Protein AF-A0A1G3BS64-F1 (afdb_monomer_lite)

Secondary structure (DSSP, 8-state):
------SS-HHHHHHHHHHHHHHTTPPP-HHHHHHHHHHHHHHHHHHHHHHGGGS-------------

Foldseek 3Di:
DPPPPDPDDLVVLLVVVCVVCVVVVHDDDPVVSVVVVVVVVVVVVVVCVVCVVVPPPPPPPPPPDDDD

Radius of gyration: 21.14 Å; chains: 1; bounding box: 38×18×69 Å

pLDDT: mean 83.71, std 17.8, range [45.41, 98.19]

Structure (mmCIF, N/CA/C/O backbone):
data_AF-A0A1G3BS64-F1
#
_entry.id   AF-A0A1G3BS64-F1
#
loop_
_atom_site.group_PDB
_atom_site.id
_atom_site.type_symbol
_atom_site.label_atom_id
_atom_site.label_alt_id
_atom_site.label_comp_id
_atom_site.label_asym_id
_atom_site.label_entity_id
_atom_site.label_seq_id
_atom_site.pdbx_PDB_ins_code
_atom_site.Cartn_x
_atom_site.Cartn_y
_atom_site.Cartn_z
_atom_site.occupancy
_atom_site.B_iso_or_equiv
_atom_site.auth_seq_id
_atom_site.auth_comp_id
_atom_site.auth_asym_id
_atom_site.auth_atom_id
_atom_site.pdbx_PDB_model_num
ATOM 1 N N . MET A 1 1 ? -8.605 -5.761 -26.740 1.00 45.41 1 MET A N 1
ATOM 2 C CA . MET A 1 1 ? -7.898 -4.794 -25.871 1.00 45.41 1 MET A CA 1
ATOM 3 C C . MET A 1 1 ? -7.331 -5.585 -24.705 1.00 45.41 1 MET A C 1
ATOM 5 O O . MET A 1 1 ? -8.108 -6.266 -24.049 1.00 45.41 1 MET A O 1
ATOM 9 N N . LYS A 1 2 ? -6.005 -5.616 -24.506 1.00 51.66 2 LYS A N 1
ATOM 10 C CA . LYS A 1 2 ? -5.439 -6.264 -23.311 1.00 51.66 2 LYS A CA 1
ATOM 11 C C . LYS A 1 2 ? -5.897 -5.442 -22.106 1.00 51.66 2 LYS A C 1
ATOM 13 O O . LYS A 1 2 ? -5.762 -4.223 -22.138 1.00 51.66 2 LYS A O 1
ATOM 18 N N . ALA A 1 3 ? -6.509 -6.083 -21.113 1.00 55.59 3 ALA A N 1
ATOM 19 C CA . ALA A 1 3 ? -6.839 -5.418 -19.859 1.00 55.59 3 ALA A CA 1
ATOM 20 C C . ALA A 1 3 ? -5.566 -4.744 -19.326 1.00 55.59 3 ALA A C 1
ATOM 22 O O . ALA A 1 3 ? -4.506 -5.372 -19.351 1.00 55.59 3 ALA A O 1
ATOM 23 N N . ASN A 1 4 ? -5.655 -3.482 -18.894 1.00 61.72 4 ASN A N 1
ATOM 24 C CA . ASN A 1 4 ? -4.566 -2.836 -18.166 1.00 61.72 4 ASN A CA 1
ATOM 25 C C . ASN A 1 4 ? -4.317 -3.667 -16.905 1.00 61.72 4 ASN A C 1
ATOM 27 O O . ASN A 1 4 ? -5.066 -3.568 -15.936 1.00 61.72 4 ASN A O 1
ATOM 31 N N . GLN A 1 5 ? -3.324 -4.553 -16.959 1.00 69.88 5 GLN A N 1
ATOM 32 C CA . GLN A 1 5 ? -2.916 -5.347 -15.814 1.00 69.88 5 GLN A CA 1
ATOM 33 C C . GLN A 1 5 ? -2.235 -4.404 -14.834 1.00 69.88 5 GLN A C 1
ATOM 35 O O . GLN A 1 5 ? -1.109 -3.958 -15.044 1.00 69.88 5 GLN A O 1
ATOM 40 N N . THR A 1 6 ? -2.958 -4.062 -13.777 1.00 77.25 6 THR A N 1
ATOM 41 C CA . THR A 1 6 ? -2.403 -3.337 -12.646 1.00 77.25 6 THR A CA 1
ATOM 42 C C . THR A 1 6 ? -1.466 -4.277 -11.895 1.00 77.25 6 THR A C 1
ATOM 44 O O . THR A 1 6 ? -1.905 -5.315 -11.409 1.00 77.25 6 THR A O 1
ATOM 47 N N . LEU A 1 7 ? -0.184 -3.917 -11.799 1.00 82.12 7 LEU A N 1
ATOM 48 C CA . LEU A 1 7 ? 0.819 -4.711 -11.078 1.00 82.12 7 LEU A CA 1
ATOM 49 C C . LEU A 1 7 ? 0.556 -4.755 -9.564 1.00 82.12 7 LEU A C 1
ATOM 51 O O . LEU A 1 7 ? 0.866 -5.753 -8.924 1.00 82.12 7 LEU A O 1
ATOM 55 N N . ILE A 1 8 ? -0.007 -3.680 -8.995 1.00 84.94 8 ILE A N 1
ATOM 56 C CA . ILE A 1 8 ? -0.266 -3.536 -7.556 1.00 84.94 8 ILE A CA 1
ATOM 57 C C . ILE A 1 8 ? -1.678 -2.977 -7.332 1.00 84.94 8 ILE A C 1
ATOM 59 O O . ILE A 1 8 ? -1.970 -1.831 -7.674 1.00 84.94 8 ILE A O 1
ATOM 63 N N . SER A 1 9 ? -2.568 -3.778 -6.743 1.00 91.44 9 SER A N 1
ATOM 64 C CA . SER A 1 9 ? -3.950 -3.387 -6.438 1.00 91.44 9 SER A CA 1
ATOM 65 C C . SER A 1 9 ? -4.090 -2.875 -5.003 1.00 91.44 9 SER A C 1
ATOM 67 O O . SER A 1 9 ? -3.910 -3.626 -4.046 1.00 91.44 9 SER A O 1
ATOM 69 N N . LEU A 1 10 ? -4.522 -1.620 -4.826 1.00 93.00 10 LEU A N 1
ATOM 70 C CA . LEU A 1 10 ? -4.794 -1.052 -3.494 1.00 93.00 10 LEU A CA 1
ATOM 71 C C . LEU A 1 10 ? -5.873 -1.821 -2.718 1.00 93.00 10 LEU A C 1
ATOM 73 O O . LEU A 1 10 ? -5.860 -1.832 -1.487 1.00 93.00 10 LEU A O 1
ATOM 77 N N . LYS A 1 11 ? -6.822 -2.451 -3.424 1.00 94.62 11 LYS A N 1
ATOM 78 C CA . LYS A 1 11 ? -7.841 -3.296 -2.791 1.00 94.62 11 LYS A CA 1
ATOM 79 C C . LYS A 1 11 ? -7.192 -4.533 -2.173 1.00 94.62 11 LYS A C 1
ATOM 81 O O . LYS A 1 11 ? -7.425 -4.807 -1.003 1.00 94.62 11 LYS A O 1
ATOM 86 N N . GLU A 1 12 ? -6.354 -5.226 -2.939 1.00 94.75 12 GLU A N 1
ATOM 87 C CA . GLU A 1 12 ? -5.657 -6.432 -2.474 1.00 94.75 12 GLU A CA 1
ATOM 88 C C . GLU A 1 12 ? -4.673 -6.100 -1.350 1.00 94.75 12 GLU A C 1
ATOM 90 O O . GLU A 1 12 ? -4.651 -6.793 -0.337 1.00 94.75 12 GLU A O 1
ATOM 95 N N . MET A 1 13 ? -3.948 -4.981 -1.457 1.00 95.38 13 MET A N 1
ATOM 96 C CA . MET A 1 13 ? -3.088 -4.492 -0.375 1.00 95.38 13 MET A CA 1
ATOM 97 C C . MET A 1 13 ? -3.871 -4.205 0.907 1.00 95.38 13 MET A C 1
ATOM 99 O O . MET A 1 13 ? -3.394 -4.506 1.998 1.00 95.38 13 MET A O 1
ATOM 103 N N . ARG A 1 14 ? -5.072 -3.620 0.803 1.00 97.31 14 ARG A N 1
ATOM 104 C CA . ARG A 1 14 ? -5.923 -3.353 1.971 1.00 97.31 14 ARG A CA 1
ATOM 105 C C . ARG A 1 14 ? -6.388 -4.642 2.629 1.00 97.31 14 ARG A C 1
ATOM 107 O O . ARG A 1 14 ? -6.386 -4.719 3.855 1.00 97.31 14 ARG A O 1
ATOM 114 N N . ASP A 1 15 ? -6.823 -5.609 1.831 1.00 96.75 15 ASP A N 1
ATOM 115 C CA . ASP A 1 15 ? -7.299 -6.893 2.338 1.00 96.75 15 ASP A CA 1
ATOM 116 C C . ASP A 1 15 ? -6.150 -7.651 3.022 1.00 96.75 15 ASP A C 1
ATOM 118 O O . ASP A 1 15 ? -6.315 -8.107 4.151 1.00 96.75 15 ASP A O 1
ATOM 122 N N . PHE A 1 16 ? -4.954 -7.653 2.424 1.00 96.12 16 PHE A N 1
ATOM 123 C CA . PHE A 1 16 ? -3.733 -8.166 3.051 1.00 96.12 16 PHE A CA 1
ATOM 124 C C . PHE A 1 16 ? -3.403 -7.451 4.372 1.00 96.12 16 PHE A C 1
ATOM 126 O O . PHE A 1 16 ? -3.209 -8.096 5.399 1.00 96.12 16 PHE A O 1
ATOM 133 N N . TYR A 1 17 ? -3.398 -6.115 4.381 1.00 9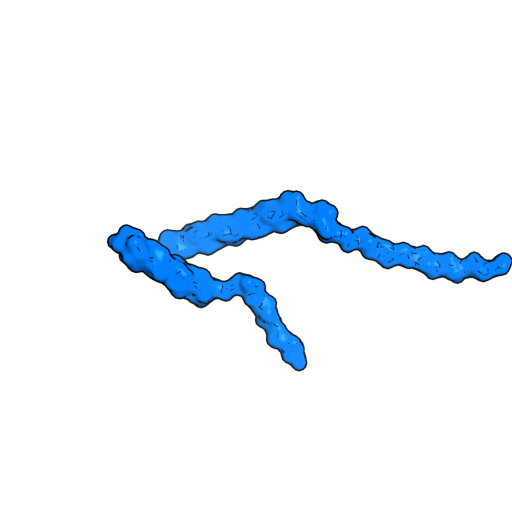7.19 17 TYR A N 1
ATOM 134 C CA . TYR A 1 17 ? -3.085 -5.334 5.581 1.00 97.19 17 TYR A CA 1
ATOM 135 C C . TYR A 1 17 ? -4.064 -5.619 6.730 1.00 97.19 17 TYR A C 1
ATOM 137 O O . TYR A 1 17 ? -3.648 -5.713 7.882 1.00 97.19 17 TYR A O 1
ATOM 145 N N . LYS A 1 18 ? -5.358 -5.800 6.430 1.00 97.69 18 LYS A N 1
ATOM 146 C CA . LYS A 1 18 ? -6.364 -6.194 7.430 1.00 97.69 18 LYS A CA 1
ATOM 147 C C . LYS A 1 18 ? -6.072 -7.560 8.040 1.00 97.69 18 LYS A C 1
ATOM 149 O O . LYS A 1 18 ? -6.137 -7.671 9.257 1.00 97.69 18 LYS A O 1
ATOM 154 N N . VAL A 1 19 ? -5.703 -8.552 7.227 1.00 98.06 19 VAL A N 1
ATOM 155 C CA . VAL A 1 19 ? -5.296 -9.874 7.734 1.00 98.06 19 VAL A CA 1
ATOM 156 C C . VAL A 1 19 ? -4.118 -9.727 8.699 1.00 98.06 19 VAL A C 1
ATOM 158 O O . VAL A 1 19 ? -4.157 -10.267 9.799 1.00 98.06 19 VAL A O 1
ATOM 161 N N . CYS A 1 20 ? -3.121 -8.905 8.358 1.00 97.50 20 CYS A N 1
ATOM 162 C CA . CYS A 1 20 ? -1.996 -8.639 9.255 1.00 97.50 20 CYS A CA 1
ATOM 163 C C . CYS A 1 20 ? -2.397 -7.913 10.551 1.00 97.50 20 CYS A C 1
ATOM 165 O O . CYS A 1 20 ? -1.764 -8.126 11.585 1.00 97.50 20 CYS A O 1
ATOM 167 N N . CYS A 1 21 ? -3.403 -7.032 10.514 1.00 97.56 21 CYS A N 1
ATOM 168 C CA . CYS A 1 21 ? -3.966 -6.431 11.724 1.00 97.56 21 CYS A CA 1
ATOM 169 C C . CYS A 1 21 ? -4.601 -7.505 12.617 1.00 97.56 21 CYS A C 1
ATOM 171 O O . CYS A 1 21 ? -4.281 -7.575 13.804 1.00 97.56 21 CYS A O 1
ATOM 173 N N . ASP A 1 22 ? -5.428 -8.375 12.033 1.00 97.62 22 ASP A N 1
ATOM 174 C CA . ASP A 1 22 ? -6.126 -9.441 12.753 1.00 97.62 22 ASP A CA 1
ATOM 175 C C . ASP A 1 22 ? -5.135 -10.428 13.397 1.00 97.62 22 ASP A C 1
ATOM 177 O O . ASP A 1 22 ? -5.249 -10.735 14.584 1.00 97.62 22 ASP A O 1
ATOM 181 N N . GLU A 1 23 ? -4.097 -10.849 12.666 1.00 98.00 23 GLU A N 1
ATOM 182 C CA . GLU A 1 23 ? -3.026 -11.726 13.171 1.00 98.00 23 GLU A CA 1
ATOM 183 C C . GLU A 1 23 ? -2.243 -11.111 14.338 1.00 98.00 23 GLU A C 1
ATOM 185 O O . GLU A 1 23 ? -1.783 -11.818 15.235 1.00 98.00 23 GLU A O 1
ATOM 190 N N . LYS A 1 24 ? -2.092 -9.784 14.344 1.00 96.56 24 LYS A N 1
ATOM 191 C CA . LYS A 1 24 ? -1.401 -9.043 15.407 1.00 96.56 24 LYS A CA 1
ATOM 192 C C . LYS A 1 24 ? -2.325 -8.636 16.555 1.00 96.56 24 LYS A C 1
ATOM 194 O O . LYS A 1 24 ? -1.854 -8.027 17.514 1.00 96.56 24 LYS A O 1
ATOM 199 N N . GLY A 1 25 ? -3.623 -8.931 16.463 1.00 97.44 25 GLY A N 1
ATOM 200 C CA . GLY A 1 25 ? -4.624 -8.480 17.429 1.00 97.44 25 GLY A CA 1
ATOM 201 C C . GLY A 1 25 ? -4.799 -6.958 17.456 1.00 97.44 25 GLY A C 1
ATOM 202 O O . GLY A 1 25 ? -5.200 -6.401 18.479 1.00 97.44 25 GLY A O 1
ATOM 203 N N . THR A 1 26 ? -4.474 -6.265 16.362 1.00 96.56 26 THR A N 1
ATOM 204 C CA . THR A 1 26 ? -4.643 -4.815 16.231 1.00 96.56 26 THR A CA 1
ATOM 205 C C . THR A 1 26 ? -5.853 -4.486 15.365 1.00 96.56 26 THR A C 1
ATOM 207 O O . THR A 1 26 ? -6.290 -5.266 14.524 1.00 96.56 26 THR A O 1
ATOM 210 N N . ARG A 1 27 ? -6.445 -3.305 15.570 1.00 97.25 27 ARG A N 1
ATOM 211 C CA . ARG A 1 27 ? -7.582 -2.851 14.762 1.00 97.25 27 ARG A CA 1
ATOM 212 C C . ARG A 1 27 ? -7.084 -2.167 13.494 1.00 97.25 27 ARG A C 1
ATOM 214 O O . ARG A 1 27 ? -6.201 -1.320 13.561 1.00 97.25 27 ARG A O 1
ATOM 221 N N . PHE A 1 28 ? -7.737 -2.441 12.366 1.00 97.62 28 PHE A N 1
ATOM 222 C CA . PHE A 1 28 ? -7.502 -1.698 11.130 1.00 97.62 28 PHE A CA 1
ATOM 223 C C . PHE A 1 28 ? -7.687 -0.183 11.322 1.00 97.62 28 PHE A C 1
ATOM 225 O O . PHE A 1 28 ? -8.748 0.283 11.754 1.00 97.62 28 PHE A O 1
ATOM 232 N N . SER A 1 29 ? -6.687 0.582 10.889 1.00 97.81 29 SER A N 1
ATOM 233 C CA . SER A 1 29 ? -6.723 2.037 10.789 1.00 97.81 29 SER A CA 1
ATOM 234 C C . SER A 1 29 ? -6.496 2.463 9.345 1.00 97.81 29 SER A C 1
ATOM 236 O O . SER A 1 29 ? -5.476 2.143 8.737 1.00 97.81 29 SER A O 1
ATOM 238 N N . LYS A 1 30 ? -7.433 3.241 8.793 1.00 97.38 30 LYS A N 1
ATOM 239 C CA . LYS A 1 30 ? -7.307 3.766 7.426 1.00 97.38 30 LYS A CA 1
ATOM 240 C C . LYS A 1 30 ? -6.060 4.643 7.269 1.00 97.38 30 LYS A C 1
ATOM 242 O O . LYS A 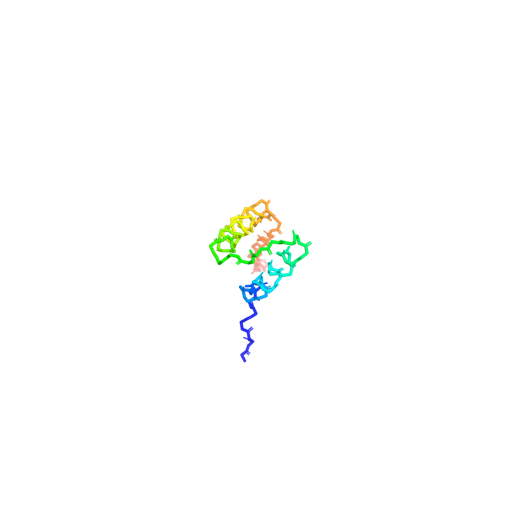1 30 ? -5.371 4.523 6.266 1.00 97.38 30 LYS A O 1
ATOM 247 N N . LYS A 1 31 ? -5.762 5.473 8.273 1.00 98.19 31 LYS A N 1
ATOM 248 C CA . LYS A 1 31 ? -4.598 6.365 8.266 1.00 98.19 31 LYS A CA 1
ATOM 249 C C . LYS A 1 31 ? -3.287 5.578 8.262 1.00 98.19 31 LYS A C 1
ATOM 251 O O . LYS A 1 31 ? -2.377 5.919 7.525 1.00 98.19 31 LYS A O 1
ATOM 256 N N . GLU A 1 32 ? -3.192 4.525 9.071 1.00 97.81 32 GLU A N 1
ATOM 257 C CA . GLU A 1 32 ? -1.979 3.696 9.118 1.00 97.81 32 GLU A CA 1
ATOM 258 C C . GLU A 1 32 ? -1.811 2.872 7.840 1.00 97.81 32 GLU A C 1
ATOM 260 O O . GLU A 1 32 ? -0.689 2.706 7.371 1.00 97.81 32 GLU A O 1
ATOM 265 N N . PHE A 1 33 ? -2.916 2.418 7.240 1.00 98.12 33 PHE A N 1
ATOM 266 C CA . PHE A 1 33 ? -2.895 1.793 5.922 1.00 98.12 33 PHE A CA 1
ATOM 267 C C . PHE A 1 33 ? -2.397 2.754 4.833 1.00 98.12 33 PHE A C 1
ATOM 269 O O . PHE A 1 33 ? -1.575 2.359 4.016 1.00 98.12 33 PHE A O 1
ATOM 276 N N . GLU A 1 34 ? -2.856 4.008 4.825 1.00 97.88 34 GLU A N 1
ATOM 277 C CA . GLU A 1 34 ? -2.368 5.030 3.886 1.00 97.88 34 GLU A CA 1
ATOM 278 C C . GLU A 1 34 ? -0.863 5.275 4.072 1.00 97.88 34 GLU A C 1
ATOM 280 O O . GLU A 1 34 ? -0.116 5.196 3.102 1.00 97.88 34 GLU A O 1
ATOM 285 N N . THR A 1 35 ? -0.388 5.419 5.316 1.00 97.69 35 THR A N 1
ATOM 286 C CA . THR A 1 35 ? 1.054 5.510 5.606 1.00 97.69 35 THR A CA 1
ATOM 287 C C . THR A 1 35 ? 1.826 4.279 5.120 1.00 97.69 35 THR A C 1
ATOM 289 O O . THR A 1 35 ? 2.925 4.406 4.587 1.00 97.69 35 THR A O 1
ATOM 292 N N . PHE A 1 36 ? 1.274 3.077 5.301 1.00 96.25 36 PHE A N 1
ATOM 293 C CA . PHE A 1 36 ? 1.887 1.840 4.819 1.00 96.25 36 PHE A CA 1
ATOM 294 C C . PHE A 1 36 ? 2.013 1.825 3.290 1.00 96.25 36 PHE A C 1
ATOM 296 O O . PHE A 1 36 ? 3.076 1.480 2.778 1.00 96.25 36 PHE A O 1
ATOM 303 N N . VAL A 1 37 ? 0.969 2.240 2.568 1.00 96.69 37 VAL A N 1
ATOM 304 C CA . VAL A 1 37 ? 0.992 2.341 1.100 1.00 96.69 37 VAL A CA 1
ATOM 305 C C . VAL A 1 37 ? 2.055 3.338 0.638 1.00 96.69 37 VAL A C 1
ATOM 307 O O . VAL A 1 37 ? 2.837 2.998 -0.248 1.00 96.69 37 VAL A O 1
ATOM 310 N N . ASP A 1 38 ? 2.143 4.509 1.272 1.00 96.31 38 ASP A N 1
ATOM 311 C CA . ASP A 1 38 ? 3.158 5.520 0.949 1.00 96.31 38 ASP A CA 1
ATOM 312 C C . ASP A 1 38 ? 4.585 4.982 1.144 1.00 96.31 38 ASP A C 1
ATOM 314 O O . ASP A 1 38 ? 5.487 5.284 0.357 1.00 96.31 38 ASP A O 1
ATOM 318 N N . CYS A 1 39 ? 4.814 4.178 2.187 1.00 96.31 39 CYS A N 1
ATOM 319 C CA . CYS A 1 39 ? 6.098 3.510 2.397 1.00 96.31 39 CYS A CA 1
ATOM 320 C C . CYS A 1 39 ? 6.381 2.482 1.294 1.00 96.31 39 CYS A C 1
ATOM 322 O O . CYS A 1 39 ? 7.454 2.518 0.696 1.00 96.31 39 CYS A O 1
ATOM 324 N N . CYS A 1 40 ? 5.413 1.617 0.973 1.00 94.94 40 CYS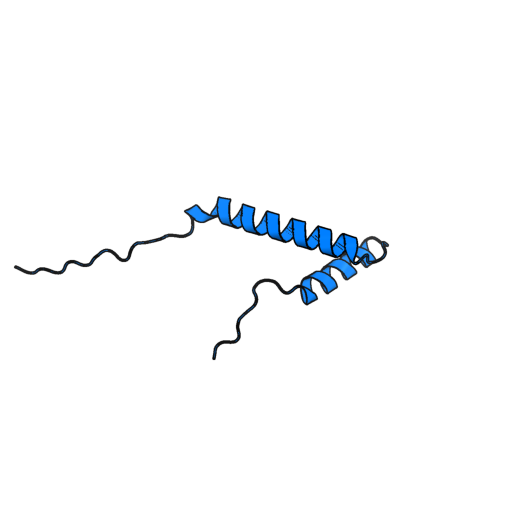 A N 1
ATOM 325 C CA . CYS A 1 40 ? 5.565 0.622 -0.089 1.00 94.94 40 CYS A CA 1
ATOM 326 C C . CYS A 1 40 ? 5.864 1.259 -1.451 1.00 94.94 40 CYS A C 1
ATOM 328 O O . CYS A 1 40 ? 6.683 0.733 -2.201 1.00 94.94 40 CYS A O 1
ATOM 330 N N . GLU A 1 41 ? 5.223 2.383 -1.779 1.00 94.62 41 GLU A N 1
ATOM 331 C CA . GLU A 1 41 ? 5.483 3.112 -3.021 1.00 94.62 41 GLU A CA 1
ATOM 332 C C . GLU A 1 41 ? 6.933 3.614 -3.082 1.00 94.62 41 GLU A C 1
ATOM 334 O O . GLU A 1 41 ? 7.623 3.425 -4.088 1.00 94.62 41 GLU A O 1
ATOM 339 N N . ARG A 1 42 ? 7.429 4.212 -1.993 1.00 95.94 42 ARG A N 1
ATOM 340 C CA . ARG A 1 42 ? 8.817 4.691 -1.909 1.00 95.94 42 ARG A CA 1
ATOM 341 C C . ARG A 1 42 ? 9.814 3.548 -2.046 1.00 95.94 42 ARG A C 1
ATOM 343 O O . ARG A 1 42 ? 10.752 3.665 -2.835 1.00 95.94 42 ARG A O 1
ATOM 350 N N . ASP A 1 43 ? 9.589 2.450 -1.330 1.00 95.00 43 ASP A N 1
ATOM 351 C CA . ASP A 1 43 ? 10.449 1.267 -1.379 1.00 95.00 43 ASP A CA 1
ATOM 352 C C . ASP A 1 43 ? 10.456 0.644 -2.778 1.00 95.00 43 ASP A C 1
ATOM 354 O O . ASP A 1 43 ? 11.512 0.266 -3.286 1.00 95.00 43 ASP A O 1
ATOM 358 N N . PHE A 1 44 ? 9.300 0.605 -3.446 1.00 93.00 44 PHE A N 1
ATOM 359 C CA . PHE A 1 44 ? 9.189 0.126 -4.819 1.00 93.00 44 PHE A CA 1
ATOM 360 C C . PHE A 1 44 ? 10.015 0.975 -5.793 1.00 93.00 44 PHE A C 1
ATOM 362 O O . PHE A 1 44 ? 10.799 0.432 -6.574 1.00 93.00 44 PHE A O 1
ATOM 369 N N . TYR A 1 45 ? 9.898 2.305 -5.739 1.00 92.44 45 TYR A N 1
ATOM 370 C CA . TYR A 1 45 ? 10.685 3.178 -6.615 1.00 92.44 45 TYR A CA 1
ATOM 371 C C . TYR A 1 45 ? 12.177 3.158 -6.293 1.00 92.44 45 TYR A C 1
ATOM 373 O O . TYR A 1 45 ? 13.001 3.263 -7.206 1.00 92.44 45 TYR A O 1
ATOM 381 N N . GLN A 1 46 ? 12.538 2.998 -5.022 1.00 95.38 46 GLN A N 1
ATOM 382 C CA . GLN A 1 46 ? 13.928 2.822 -4.627 1.00 95.38 46 GLN A CA 1
ATOM 383 C C . GLN A 1 46 ? 14.485 1.511 -5.195 1.00 95.38 46 GLN A C 1
ATOM 385 O O . GLN A 1 46 ? 15.523 1.523 -5.854 1.00 95.38 46 GLN A O 1
ATOM 390 N N . TRP A 1 47 ? 13.743 0.407 -5.059 1.00 94.19 47 TRP A N 1
ATOM 391 C CA . TRP A 1 47 ? 14.102 -0.874 -5.663 1.00 94.19 47 TRP A CA 1
ATOM 392 C C . TRP A 1 47 ? 14.251 -0.767 -7.185 1.00 94.19 47 TRP A C 1
ATOM 394 O O . TRP A 1 47 ? 15.240 -1.253 -7.734 1.00 94.19 47 TRP A O 1
ATOM 404 N N . LEU A 1 48 ? 13.325 -0.088 -7.874 1.00 91.75 48 LEU A N 1
ATOM 405 C CA . LEU A 1 48 ? 13.426 0.145 -9.318 1.00 91.75 48 LEU A CA 1
ATOM 406 C C . LEU A 1 48 ? 14.697 0.909 -9.686 1.00 91.75 48 LEU A C 1
ATOM 408 O O . LEU A 1 48 ? 15.368 0.539 -10.645 1.00 91.75 48 LEU A O 1
ATOM 412 N N . ARG A 1 49 ? 15.043 1.955 -8.931 1.00 91.75 49 ARG A N 1
ATOM 413 C CA . ARG A 1 49 ? 16.257 2.748 -9.156 1.00 91.75 49 ARG A CA 1
ATOM 414 C C . ARG A 1 49 ? 17.517 1.899 -8.995 1.00 91.75 49 ARG A C 1
ATOM 416 O O . ARG A 1 49 ? 18.383 1.931 -9.867 1.00 91.75 49 ARG A O 1
ATOM 423 N N . ASP A 1 50 ? 17.602 1.122 -7.922 1.00 93.69 50 ASP A N 1
ATOM 424 C CA . ASP A 1 50 ? 18.786 0.312 -7.609 1.00 93.69 50 ASP A CA 1
ATOM 425 C C . ASP A 1 50 ? 18.987 -0.838 -8.606 1.00 93.69 50 ASP A C 1
ATOM 427 O O . ASP A 1 50 ? 20.114 -1.261 -8.889 1.00 93.69 50 ASP A O 1
ATOM 431 N N . ASN A 1 51 ? 17.885 -1.307 -9.189 1.00 90.81 51 ASN A N 1
ATOM 432 C CA . ASN A 1 51 ? 17.872 -2.369 -10.184 1.00 90.81 51 ASN A CA 1
ATOM 433 C C . ASN A 1 51 ? 17.761 -1.847 -11.622 1.00 90.81 51 ASN A C 1
ATOM 435 O O . ASN A 1 51 ? 17.763 -2.648 -12.555 1.00 90.81 51 ASN A O 1
ATOM 439 N N . PHE A 1 52 ? 17.745 -0.526 -11.831 1.00 86.94 52 PHE A N 1
ATOM 440 C CA . PHE A 1 52 ? 17.585 0.072 -13.158 1.00 86.94 52 PHE A CA 1
ATOM 441 C C . PHE A 1 52 ? 18.676 -0.388 -14.133 1.00 86.94 52 PHE A C 1
ATOM 443 O O . 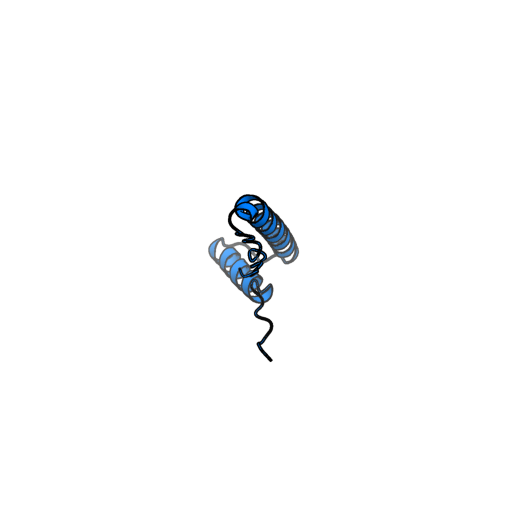PHE A 1 52 ? 18.416 -0.609 -15.307 1.00 86.94 52 PHE A O 1
ATOM 450 N N . LYS A 1 53 ? 19.891 -0.634 -13.631 1.00 80.56 53 LYS A N 1
ATOM 451 C CA . LYS A 1 53 ? 21.027 -1.175 -14.400 1.00 80.56 53 LYS A CA 1
ATOM 452 C C . LYS A 1 53 ? 20.774 -2.542 -15.053 1.00 80.56 53 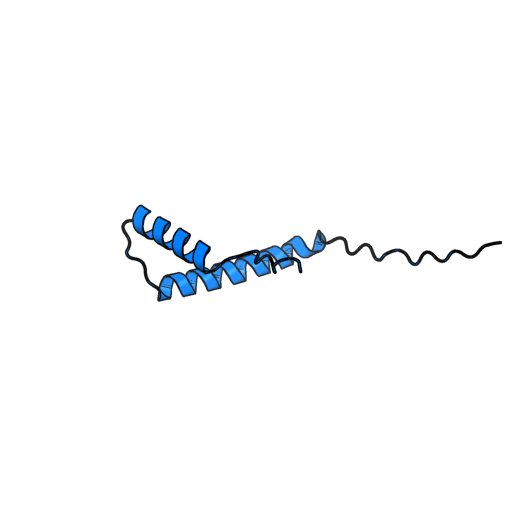LYS A C 1
ATOM 454 O O . LYS A 1 53 ? 21.494 -2.900 -15.977 1.00 80.56 53 LYS A O 1
ATOM 459 N N . PHE A 1 54 ? 19.806 -3.315 -14.559 1.00 79.56 54 PHE A N 1
ATOM 460 C CA . PHE A 1 54 ? 19.426 -4.606 -15.140 1.00 79.56 54 PHE A CA 1
ATOM 461 C C . PHE A 1 54 ? 18.415 -4.463 -16.279 1.00 79.56 54 PHE A C 1
ATOM 463 O O . PHE A 1 54 ? 18.177 -5.427 -17.003 1.00 79.56 54 PHE A O 1
ATOM 470 N N . PHE A 1 55 ? 17.844 -3.271 -16.474 1.00 77.38 55 PHE A N 1
ATOM 471 C CA . PHE A 1 55 ? 17.120 -2.959 -17.695 1.00 77.38 55 PHE A CA 1
ATOM 472 C C . PHE A 1 55 ? 18.160 -2.792 -18.803 1.00 77.38 55 PHE A C 1
ATOM 474 O O . PHE A 1 55 ? 18.759 -1.728 -18.964 1.00 77.38 55 PHE A O 1
ATOM 481 N N . SER A 1 56 ? 18.421 -3.870 -19.546 1.00 65.81 56 SER A N 1
ATOM 482 C CA . SER A 1 56 ? 19.226 -3.801 -20.758 1.00 65.81 56 SER A CA 1
ATOM 483 C C . SER A 1 56 ? 18.473 -2.947 -21.774 1.00 65.81 56 SER A C 1
ATOM 485 O O . SER A 1 56 ? 17.597 -3.427 -22.495 1.00 65.81 56 SER A O 1
ATOM 487 N N . PHE A 1 57 ? 18.813 -1.666 -21.852 1.00 63.81 57 PHE A N 1
ATOM 488 C CA . PHE A 1 57 ? 18.573 -0.898 -23.062 1.00 63.81 57 PHE A CA 1
ATOM 489 C C . PHE A 1 57 ? 19.629 -1.350 -24.067 1.00 63.81 57 PHE A C 1
ATOM 491 O O . PHE A 1 57 ? 20.595 -0.638 -24.334 1.00 63.81 57 PHE A O 1
ATOM 498 N N . GLU A 1 58 ? 19.493 -2.573 -24.586 1.00 58.88 58 GLU A N 1
ATOM 499 C CA . GLU A 1 58 ? 20.104 -2.858 -25.874 1.00 58.88 58 GLU A CA 1
ATOM 500 C C . GLU A 1 58 ? 19.440 -1.878 -26.835 1.00 58.88 58 GLU A C 1
ATOM 502 O O . GLU A 1 58 ? 18.280 -2.036 -27.215 1.00 58.88 58 GLU A O 1
ATOM 507 N N . ASN A 1 59 ? 20.149 -0.790 -27.151 1.00 53.28 59 ASN A N 1
ATOM 508 C CA . ASN A 1 59 ? 19.851 -0.037 -28.353 1.00 53.28 59 ASN A CA 1
ATOM 509 C C . ASN A 1 59 ? 19.795 -1.092 -29.456 1.00 53.28 59 ASN A C 1
ATOM 511 O O . ASN A 1 59 ? 20.810 -1.776 -29.626 1.00 53.28 59 ASN A O 1
ATOM 515 N N . PRO A 1 60 ? 18.663 -1.277 -30.163 1.00 52.25 60 PRO A N 1
ATOM 516 C CA . PRO A 1 60 ? 18.688 -2.075 -31.371 1.00 52.25 60 PRO A CA 1
ATOM 517 C C . PRO A 1 60 ? 19.783 -1.445 -32.215 1.00 52.25 60 PRO A C 1
ATOM 519 O O . PRO A 1 60 ? 19.696 -0.273 -32.594 1.00 52.25 60 PRO A O 1
ATOM 522 N N . THR A 1 61 ? 20.885 -2.176 -32.352 1.00 51.34 61 THR A N 1
ATOM 523 C CA . THR A 1 61 ? 22.042 -1.749 -33.111 1.00 51.34 61 THR A CA 1
ATOM 524 C C . THR A 1 61 ? 21.502 -1.263 -34.438 1.00 51.34 61 THR A C 1
ATOM 526 O O . THR A 1 61 ? 20.746 -1.973 -35.108 1.00 51.34 61 THR A O 1
ATOM 529 N N . ALA A 1 62 ? 21.821 -0.013 -34.778 1.00 53.09 62 ALA A N 1
ATOM 530 C CA . ALA A 1 62 ? 21.602 0.493 -36.115 1.00 53.09 62 ALA A CA 1
ATOM 531 C C . ALA A 1 62 ? 22.282 -0.508 -37.049 1.00 53.09 62 ALA A C 1
ATOM 533 O O . ALA A 1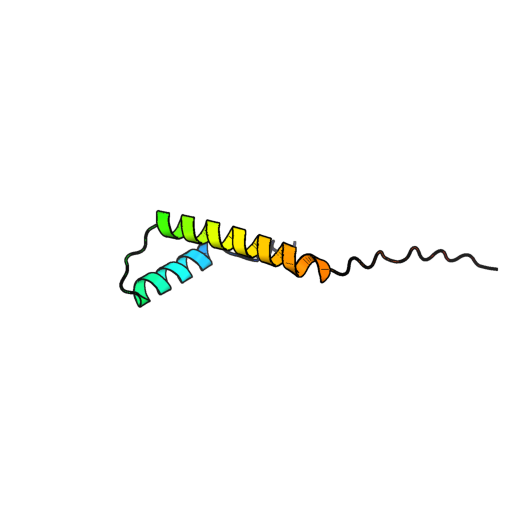 62 ? 23.505 -0.554 -37.154 1.00 53.09 62 ALA A O 1
ATOM 534 N N . THR A 1 63 ? 21.480 -1.390 -37.636 1.00 51.88 63 THR A N 1
ATOM 535 C CA . THR A 1 63 ? 21.934 -2.354 -38.619 1.00 51.88 63 THR A CA 1
ATOM 536 C C . THR A 1 63 ? 22.099 -1.541 -39.890 1.00 51.88 63 THR A C 1
ATOM 538 O O . THR A 1 63 ? 21.207 -1.488 -40.732 1.00 51.88 63 THR A O 1
ATOM 541 N N . THR A 1 64 ? 23.201 -0.801 -39.997 1.00 52.09 64 THR A N 1
ATOM 542 C CA . THR A 1 64 ? 23.649 -0.268 -41.280 1.00 52.09 64 THR A CA 1
ATOM 543 C C . THR A 1 64 ? 24.148 -1.446 -42.099 1.00 52.09 64 THR A C 1
ATOM 545 O O . THR A 1 64 ? 25.324 -1.798 -42.068 1.00 52.09 64 THR A O 1
ATOM 548 N N . ASN A 1 65 ? 23.210 -2.079 -42.799 1.00 58.00 65 ASN A N 1
ATOM 549 C CA . ASN A 1 65 ? 23.508 -2.815 -44.013 1.00 58.00 65 ASN A CA 1
ATOM 550 C C . ASN A 1 65 ? 23.894 -1.796 -45.091 1.00 58.00 65 ASN A C 1
ATOM 552 O O . ASN A 1 65 ? 23.024 -1.070 -45.567 1.00 58.00 65 ASN A O 1
ATOM 556 N N . THR A 1 66 ? 25.164 -1.786 -45.479 1.00 50.22 66 THR A N 1
ATOM 557 C CA . THR A 1 66 ? 25.633 -1.359 -46.810 1.00 50.22 66 THR A CA 1
ATOM 558 C C . THR A 1 66 ? 26.893 -2.194 -47.064 1.00 50.22 66 THR A C 1
ATOM 560 O O . THR A 1 66 ? 27.899 -1.980 -46.397 1.00 50.22 66 THR A O 1
ATOM 563 N N . THR A 1 67 ? 26.797 -3.384 -47.660 1.00 56.69 67 THR A N 1
ATOM 564 C CA . THR A 1 67 ? 26.730 -3.683 -49.108 1.00 56.69 67 THR A CA 1
ATOM 565 C C . THR A 1 67 ? 27.877 -3.050 -49.900 1.00 56.69 67 THR A C 1
ATOM 567 O O . THR A 1 67 ? 27.837 -1.850 -50.142 1.00 56.69 67 THR A O 1
ATOM 570 N N . GLU A 1 68 ? 28.804 -3.934 -50.297 1.00 49.47 68 GLU A N 1
ATOM 571 C CA . GLU A 1 68 ? 29.774 -3.897 -51.419 1.00 49.47 68 GLU A CA 1
ATOM 572 C C . GLU A 1 68 ? 30.832 -2.784 -51.487 1.00 49.47 68 GLU A C 1
ATOM 574 O O . GLU A 1 68 ? 30.499 -1.598 -51.694 1.00 49.47 68 GLU A O 1
#

Sequence (68 aa):
MKANQTLISLKEMRDFYKVCCDEKGTRFSKKEFETFVDCCERDFYQWLRDNFKFFSFENPTATTNTTE